Protein AF-A0A946TU80-F1 (afdb_monomer_lite)

pLDDT: mean 87.72, std 15.56, range [49.41, 98.5]

Radius of gyration: 17.97 Å; chains: 1; bounding box: 32×48×38 Å

Secondary structure (DSSP, 8-state):
--SPPEEEEEEEE-SS-SSTT--SSEEEEEEEEETTEEEEE---GGGTPPPHHHHHHHHHHT---HHHHHHHHHHHHHHHHHHHT--TTTT----S-----S---STT--GGGGGT-

Foldseek 3Di:
DPWDKDKAKDKDAAPAQPDPQDPHRIWIWIWIATLNFIFIQTDDVSVPDDHRVVQVVCVVVVNHDPSVVVRVVRNVVRNVCVVVVHDPCPPPDDDLDPPPPPDDPPPPDDPVVVVSD

Sequence (117 aa):
MKDKVQIHKYTTHFESPPNALSSSGTIEGALINHAGGYGCLQPWPSLGDDDLKYHLQSIVKNDLTEQAMACLKCCEIDSMARAKGIDLFNNLIIPRSHLLIPSVPVQGISENLKKDL

Structure (mmCIF, N/CA/C/O backbone):
data_AF-A0A946TU80-F1
#
_entry.id   AF-A0A946TU80-F1
#
loop_
_atom_site.group_PDB
_atom_site.id
_atom_site.type_symbol
_atom_site.label_atom_id
_atom_site.label_alt_id
_atom_site.label_comp_id
_atom_site.label_asym_id
_atom_site.label_entity_id
_atom_site.label_seq_id
_atom_site.pdbx_PDB_ins_code
_atom_site.Cartn_x
_atom_site.Cartn_y
_atom_site.Cartn_z
_atom_site.occupancy
_atom_site.B_iso_or_equiv
_atom_site.auth_seq_id
_atom_site.auth_comp_id
_atom_site.auth_asym_id
_atom_site.auth_atom_id
_atom_site.pdbx_PDB_model_num
ATOM 1 N N . MET A 1 1 ? -7.991 15.123 6.750 1.00 59.72 1 MET A N 1
ATOM 2 C CA . MET A 1 1 ? -8.039 13.940 7.642 1.00 59.72 1 MET A CA 1
ATOM 3 C C . MET A 1 1 ? -7.961 14.420 9.089 1.00 59.72 1 MET A C 1
ATOM 5 O O . MET A 1 1 ? -7.081 15.223 9.371 1.00 59.72 1 MET A O 1
ATOM 9 N N . LYS A 1 2 ? -8.909 14.047 9.966 1.00 60.12 2 LYS A N 1
ATOM 10 C CA . LYS A 1 2 ? -8.866 14.431 11.397 1.00 60.12 2 LYS A CA 1
ATOM 11 C C . LYS A 1 2 ? -7.959 13.506 12.216 1.00 60.12 2 LYS A C 1
ATOM 13 O O . LYS A 1 2 ? -7.373 13.958 13.194 1.00 60.12 2 LYS A O 1
ATOM 18 N N . ASP A 1 3 ? -7.808 12.259 11.777 1.00 77.44 3 ASP A N 1
ATOM 19 C CA . ASP A 1 3 ? -6.999 11.248 12.451 1.00 77.44 3 ASP A CA 1
ATOM 20 C C . ASP A 1 3 ? -5.561 11.221 11.922 1.00 77.44 3 ASP A C 1
ATOM 22 O O . ASP A 1 3 ? -5.286 11.508 10.753 1.00 77.44 3 ASP A O 1
ATOM 26 N N . LYS A 1 4 ? -4.620 10.887 12.807 1.00 88.38 4 LYS A N 1
ATOM 27 C CA . LYS A 1 4 ? -3.193 10.815 12.483 1.00 88.38 4 LYS A CA 1
ATOM 28 C C . LYS A 1 4 ? -2.915 9.587 11.613 1.00 88.38 4 LYS A C 1
ATOM 30 O O . LYS A 1 4 ? -3.194 8.467 12.028 1.00 88.38 4 LYS A O 1
ATOM 35 N N . VAL A 1 5 ? -2.289 9.799 10.458 1.00 93.94 5 VAL A N 1
ATOM 36 C CA . VAL A 1 5 ? -1.726 8.720 9.636 1.00 93.94 5 VAL A CA 1
ATOM 37 C C . VAL A 1 5 ? -0.319 8.395 10.137 1.00 93.94 5 VAL A C 1
ATOM 39 O O . VAL A 1 5 ? 0.508 9.294 10.310 1.00 93.94 5 VAL A O 1
ATOM 42 N N . GLN A 1 6 ? -0.040 7.116 10.374 1.00 96.62 6 GLN A N 1
ATOM 43 C CA . GLN A 1 6 ? 1.302 6.620 10.680 1.00 96.62 6 GLN A CA 1
ATOM 44 C C . GLN A 1 6 ? 1.847 5.849 9.477 1.00 96.62 6 GLN A C 1
ATOM 46 O O . GLN A 1 6 ? 1.116 5.102 8.831 1.00 96.62 6 GLN A O 1
ATOM 51 N N . ILE A 1 7 ? 3.134 6.038 9.184 1.00 97.12 7 ILE A N 1
ATOM 52 C CA . ILE A 1 7 ? 3.802 5.468 8.012 1.00 97.12 7 ILE A CA 1
ATOM 53 C C . ILE A 1 7 ? 5.018 4.685 8.498 1.00 97.12 7 ILE A C 1
ATOM 55 O O . ILE A 1 7 ? 5.892 5.251 9.155 1.00 97.12 7 ILE A O 1
ATOM 59 N N . HIS A 1 8 ? 5.095 3.409 8.136 1.00 97.94 8 HIS A N 1
ATOM 60 C CA . HIS A 1 8 ? 6.263 2.564 8.357 1.00 97.94 8 HIS A CA 1
ATOM 61 C C . HIS A 1 8 ? 6.792 2.067 7.010 1.00 97.94 8 HIS A C 1
ATOM 63 O O . HIS A 1 8 ? 6.186 1.200 6.385 1.00 97.94 8 HIS A O 1
ATOM 69 N N . LYS A 1 9 ? 7.899 2.647 6.538 1.00 98.12 9 LYS A N 1
ATOM 70 C CA . LYS A 1 9 ? 8.527 2.255 5.268 1.00 98.12 9 LYS A CA 1
ATOM 71 C C . LYS A 1 9 ? 9.284 0.941 5.418 1.00 98.12 9 LYS A C 1
ATOM 73 O O . LYS A 1 9 ? 9.900 0.710 6.455 1.00 98.12 9 LYS A O 1
ATOM 78 N N . TYR A 1 10 ? 9.286 0.139 4.365 1.00 97.94 10 TYR A N 1
ATOM 79 C CA . TYR A 1 10 ? 10.038 -1.104 4.287 1.00 97.94 10 TYR A CA 1
ATOM 80 C C . TYR A 1 10 ? 10.609 -1.314 2.881 1.00 97.94 10 TYR A C 1
ATOM 82 O O . TYR A 1 10 ? 10.177 -0.693 1.907 1.00 97.94 10 TYR A O 1
ATOM 90 N N . THR A 1 11 ? 11.554 -2.247 2.790 1.00 97.44 11 THR A N 1
ATOM 91 C CA . THR A 1 11 ? 12.063 -2.780 1.527 1.00 97.44 11 THR A CA 1
ATOM 92 C C . THR A 1 11 ? 11.892 -4.291 1.542 1.00 97.44 11 THR A C 1
ATOM 94 O O . THR A 1 11 ? 12.372 -4.967 2.452 1.00 97.44 11 THR A O 1
ATOM 97 N N . THR A 1 12 ? 11.201 -4.821 0.540 1.00 95.44 12 THR A N 1
ATOM 98 C CA . THR A 1 12 ? 11.076 -6.262 0.319 1.00 95.44 12 THR A CA 1
ATOM 99 C C . THR A 1 12 ? 12.238 -6.723 -0.547 1.00 95.44 12 THR A C 1
ATOM 101 O O . THR A 1 12 ? 12.495 -6.129 -1.594 1.00 95.44 12 THR A O 1
ATOM 104 N N . HIS A 1 13 ? 12.921 -7.784 -0.117 1.00 95.88 13 HIS A N 1
ATOM 105 C CA . HIS A 1 13 ? 14.011 -8.422 -0.850 1.00 95.88 13 HIS A CA 1
ATOM 106 C C . HIS A 1 13 ? 13.551 -9.790 -1.361 1.00 95.88 13 HIS A C 1
ATOM 108 O O . HIS A 1 13 ? 13.213 -10.671 -0.574 1.00 95.88 13 HIS A O 1
ATOM 114 N N . PHE A 1 14 ? 13.538 -9.951 -2.677 1.00 92.94 14 PHE A N 1
ATOM 115 C CA . PHE A 1 14 ? 13.233 -11.182 -3.388 1.00 92.94 14 PHE A CA 1
ATOM 116 C C . PHE A 1 14 ? 14.531 -11.887 -3.795 1.00 92.94 14 PHE A C 1
ATOM 118 O O . PHE A 1 14 ? 15.525 -11.237 -4.122 1.00 92.94 14 PHE A O 1
ATOM 125 N N . GLU A 1 15 ? 14.508 -13.221 -3.821 1.00 92.88 15 GLU A N 1
ATOM 126 C CA . GLU A 1 15 ? 15.646 -14.042 -4.269 1.00 92.88 15 GLU A CA 1
ATOM 127 C C . GLU A 1 15 ? 15.974 -13.826 -5.757 1.00 92.88 15 GLU A C 1
ATOM 129 O O . GLU A 1 15 ? 17.126 -13.939 -6.174 1.00 92.88 15 GLU A O 1
ATOM 134 N N . SER A 1 16 ? 14.963 -13.470 -6.553 1.00 91.06 16 SER A N 1
ATOM 135 C CA . SER A 1 16 ? 15.068 -13.113 -7.967 1.00 91.06 16 SER A CA 1
ATOM 136 C C . SER A 1 16 ? 14.150 -11.931 -8.288 1.00 91.06 16 SER A C 1
ATOM 138 O O . SER A 1 16 ? 13.202 -11.692 -7.535 1.00 91.06 16 SER A O 1
ATOM 140 N N . PRO A 1 17 ? 14.364 -11.209 -9.404 1.00 91.75 17 PRO A N 1
ATOM 141 C CA . PRO A 1 17 ? 13.477 -10.121 -9.793 1.00 91.75 17 PRO A CA 1
ATOM 142 C C . PRO A 1 17 ? 12.004 -10.574 -9.837 1.00 91.75 17 PRO A C 1
ATOM 144 O O . PRO A 1 17 ? 11.696 -11.587 -10.471 1.00 91.75 17 PRO A O 1
ATOM 147 N N . PRO A 1 18 ? 11.093 -9.875 -9.136 1.00 89.06 18 PRO A N 1
ATOM 148 C CA . PRO A 1 18 ? 9.731 -10.355 -8.891 1.00 89.06 18 PRO A CA 1
ATOM 149 C C . PRO A 1 18 ? 8.792 -10.256 -10.101 1.00 89.06 18 PRO A C 1
ATOM 151 O O . PRO A 1 18 ? 7.676 -10.768 -10.055 1.00 89.06 18 PRO A O 1
ATOM 154 N N . ASN A 1 19 ? 9.209 -9.596 -11.184 1.00 88.69 19 ASN A N 1
ATOM 155 C CA . ASN A 1 19 ? 8.486 -9.582 -12.453 1.00 88.69 19 ASN A CA 1
ATOM 156 C C . ASN A 1 19 ? 9.442 -9.466 -13.657 1.00 88.69 19 ASN A C 1
ATOM 158 O O . ASN A 1 19 ? 10.605 -9.089 -13.515 1.00 88.69 19 ASN A O 1
ATOM 162 N N . ALA A 1 20 ? 8.933 -9.746 -14.861 1.00 90.31 20 ALA A N 1
ATOM 163 C CA . ALA A 1 20 ? 9.723 -9.765 -16.097 1.00 90.31 20 ALA A CA 1
ATOM 164 C C . ALA A 1 20 ? 10.317 -8.401 -16.511 1.00 90.31 20 ALA A C 1
ATOM 166 O O . ALA A 1 20 ? 11.234 -8.361 -17.326 1.00 90.31 20 ALA A O 1
ATOM 167 N N . LEU A 1 21 ? 9.796 -7.295 -15.970 1.00 90.44 21 LEU A N 1
ATOM 168 C CA . LEU A 1 21 ? 10.247 -5.925 -16.237 1.00 90.44 21 LEU A CA 1
ATOM 169 C C . LEU A 1 21 ? 11.131 -5.363 -15.112 1.00 90.44 21 LEU A C 1
ATOM 171 O O . LEU A 1 21 ? 11.615 -4.236 -15.203 1.00 90.44 21 LEU A O 1
ATOM 175 N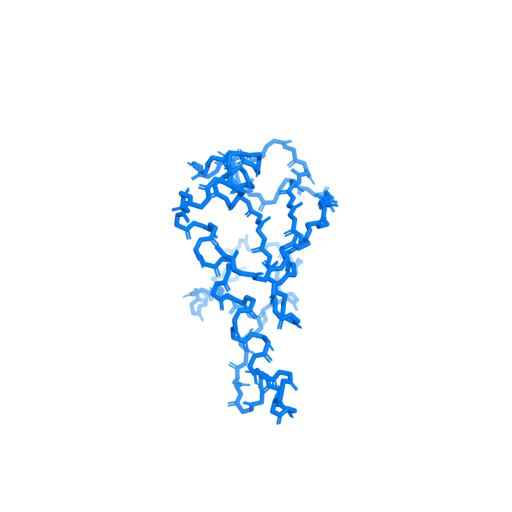 N . SER A 1 22 ? 11.360 -6.135 -14.050 1.00 88.19 22 SER A N 1
ATOM 176 C CA . SER A 1 22 ? 12.245 -5.761 -12.951 1.00 88.19 22 SER A CA 1
ATOM 177 C C . SER A 1 22 ? 13.646 -6.326 -13.172 1.00 88.19 22 SER A C 1
ATOM 179 O O . SER A 1 22 ? 13.816 -7.502 -13.481 1.00 88.19 22 SER A O 1
ATOM 181 N N . SER A 1 23 ? 14.663 -5.483 -13.000 1.00 84.31 23 SER A N 1
ATOM 182 C CA . SER A 1 23 ? 16.074 -5.894 -12.968 1.00 84.31 23 SER A CA 1
ATOM 183 C C . SER A 1 23 ? 16.613 -6.040 -11.541 1.00 84.31 23 SER A C 1
ATOM 185 O O . SER A 1 23 ? 17.644 -6.675 -11.335 1.00 84.31 23 SER A O 1
ATOM 187 N N . SER A 1 24 ? 15.912 -5.466 -10.557 1.00 84.56 24 SER A N 1
ATOM 188 C CA . SER A 1 24 ? 16.233 -5.567 -9.134 1.00 84.56 24 SER A CA 1
ATOM 189 C C . SER A 1 24 ? 15.378 -6.630 -8.449 1.00 84.56 24 SER A C 1
ATOM 191 O O . SER A 1 24 ? 14.200 -6.785 -8.762 1.00 84.56 24 SER A O 1
ATOM 193 N N . GLY A 1 25 ? 15.953 -7.300 -7.451 1.00 89.69 25 GLY A N 1
ATOM 194 C CA . GLY A 1 25 ? 15.219 -8.115 -6.484 1.00 89.69 25 GLY A CA 1
ATOM 195 C C . GLY A 1 25 ? 14.622 -7.301 -5.332 1.00 89.69 25 GLY A C 1
ATOM 196 O O . GLY A 1 25 ? 14.252 -7.886 -4.325 1.00 89.69 25 GLY A O 1
ATOM 197 N N . THR A 1 26 ? 14.564 -5.968 -5.407 1.00 94.12 26 THR A N 1
ATOM 198 C CA . THR A 1 26 ? 14.056 -5.123 -4.312 1.00 94.12 26 THR A CA 1
ATOM 199 C C . THR A 1 26 ? 12.852 -4.292 -4.716 1.00 94.12 26 THR A C 1
ATOM 201 O O . THR A 1 26 ? 12.804 -3.755 -5.822 1.00 94.12 26 THR A O 1
ATOM 204 N N . ILE A 1 27 ? 11.907 -4.137 -3.786 1.00 94.94 27 ILE A N 1
ATOM 205 C CA . ILE A 1 27 ? 10.747 -3.250 -3.932 1.00 94.94 27 ILE A CA 1
ATOM 206 C C . ILE A 1 27 ? 10.550 -2.457 -2.649 1.00 94.94 27 ILE A C 1
ATOM 208 O O . ILE A 1 27 ? 10.602 -3.011 -1.552 1.00 94.94 27 ILE A O 1
ATOM 212 N N . GLU A 1 28 ? 10.314 -1.157 -2.790 1.00 97.12 28 GLU A N 1
ATOM 213 C CA . GLU A 1 28 ? 9.967 -0.290 -1.671 1.00 97.12 28 GLU A CA 1
ATOM 214 C C . GLU A 1 28 ? 8.457 -0.273 -1.438 1.00 97.12 28 GLU A C 1
ATOM 216 O O . GLU A 1 28 ? 7.660 -0.190 -2.373 1.00 97.12 28 GLU A O 1
ATOM 221 N N . GLY A 1 29 ? 8.065 -0.281 -0.170 1.00 98.19 29 GLY A N 1
ATOM 222 C CA . GLY A 1 29 ? 6.680 -0.095 0.226 1.00 98.19 29 GLY A CA 1
ATOM 223 C C . GLY A 1 29 ? 6.560 0.609 1.570 1.00 98.19 29 GLY A C 1
ATOM 224 O O . GLY A 1 29 ? 7.543 0.964 2.228 1.00 98.19 29 GLY A O 1
ATOM 225 N N . ALA A 1 30 ? 5.324 0.836 1.987 1.00 98.44 30 ALA A N 1
ATOM 226 C CA . ALA A 1 30 ? 5.008 1.314 3.317 1.00 98.44 30 ALA A CA 1
ATOM 227 C C . ALA A 1 30 ? 3.766 0.617 3.869 1.00 98.44 30 ALA A C 1
ATOM 229 O O . ALA A 1 30 ? 2.783 0.398 3.159 1.00 98.44 30 ALA A O 1
ATOM 230 N N . LEU A 1 31 ? 3.806 0.303 5.160 1.00 98.38 31 LEU A N 1
ATOM 231 C CA . LEU A 1 31 ? 2.621 -0.014 5.939 1.00 98.38 31 LEU A CA 1
ATOM 232 C C . LEU A 1 31 ? 2.042 1.297 6.473 1.00 98.38 31 LEU A C 1
ATOM 234 O O . LEU A 1 31 ? 2.738 2.084 7.123 1.00 98.38 31 LEU A O 1
ATOM 238 N N . ILE A 1 32 ? 0.771 1.526 6.185 1.00 98.12 32 ILE A N 1
ATOM 239 C CA . ILE A 1 32 ? 0.012 2.691 6.621 1.00 98.12 32 ILE A CA 1
ATOM 240 C C . ILE A 1 32 ? -0.912 2.250 7.747 1.00 98.12 32 ILE A C 1
ATOM 242 O O . ILE A 1 32 ? -1.616 1.253 7.607 1.00 98.12 32 ILE A O 1
ATOM 246 N N . ASN A 1 33 ? -0.912 2.985 8.858 1.00 97.69 33 ASN A N 1
ATOM 247 C CA . ASN A 1 33 ? -1.945 2.870 9.882 1.00 97.69 33 ASN A CA 1
ATOM 248 C C . ASN A 1 33 ? -2.784 4.147 9.899 1.00 97.69 33 ASN A C 1
ATOM 250 O O . ASN A 1 33 ? -2.247 5.257 10.000 1.00 97.69 33 ASN A O 1
ATOM 254 N N . HIS A 1 34 ? -4.098 3.973 9.812 1.00 96.69 34 HIS A N 1
ATOM 255 C CA . HIS A 1 34 ? -5.072 5.049 9.914 1.00 96.69 34 HIS A CA 1
ATOM 256 C C . HIS A 1 34 ? -6.305 4.549 10.670 1.00 96.69 34 HIS A C 1
ATOM 258 O O . HIS A 1 34 ? -6.835 3.482 10.366 1.00 96.69 34 HIS A O 1
ATOM 264 N N . ALA A 1 35 ? -6.741 5.313 11.677 1.00 95.00 35 ALA A N 1
ATOM 265 C CA . ALA A 1 35 ? -7.889 4.988 12.532 1.00 95.00 35 ALA A CA 1
ATOM 266 C C . ALA A 1 35 ? -7.841 3.576 13.168 1.00 95.00 35 ALA A C 1
ATOM 268 O O . ALA A 1 35 ? -8.874 2.963 13.422 1.00 95.00 35 ALA A O 1
ATOM 269 N N . GLY A 1 36 ? -6.639 3.049 13.435 1.00 95.25 36 GLY A N 1
ATOM 270 C CA . GLY A 1 36 ? -6.452 1.728 14.047 1.00 95.25 36 GLY A CA 1
ATOM 271 C C . GLY A 1 36 ? -6.508 0.547 13.074 1.00 95.25 36 GLY A C 1
ATOM 272 O O . GLY A 1 36 ? -6.330 -0.588 13.513 1.00 95.25 36 GLY A O 1
ATOM 273 N N . GLY A 1 37 ? -6.712 0.796 11.779 1.00 97.56 37 GLY A N 1
ATOM 274 C CA . GLY A 1 37 ? -6.575 -0.208 10.728 1.00 97.56 37 GLY A CA 1
ATOM 275 C C . GLY A 1 37 ? -5.302 -0.031 9.912 1.00 97.56 37 GLY A C 1
ATOM 276 O O . GLY A 1 37 ? -4.663 1.025 9.949 1.00 97.56 37 GLY A O 1
ATOM 277 N N . TYR A 1 38 ? -4.944 -1.076 9.174 1.00 98.31 38 TYR A N 1
ATOM 278 C CA . TYR A 1 38 ? -3.708 -1.172 8.411 1.00 98.31 38 TYR A CA 1
ATOM 279 C C . TYR A 1 38 ? -3.960 -1.357 6.913 1.00 98.31 38 TYR A C 1
ATOM 281 O O . TYR A 1 38 ? -4.855 -2.088 6.493 1.00 98.31 38 TYR A O 1
ATOM 289 N N . GLY A 1 39 ? -3.120 -0.721 6.102 1.00 98.06 39 GLY A N 1
ATOM 290 C CA . GLY A 1 39 ? -3.111 -0.838 4.649 1.00 98.06 39 GLY A CA 1
ATOM 291 C C . GLY A 1 39 ? -1.685 -0.883 4.118 1.00 98.06 39 GLY A C 1
ATOM 292 O O . GLY A 1 39 ? -0.776 -0.275 4.680 1.00 98.06 39 GLY A O 1
ATOM 293 N N . CYS A 1 40 ? -1.478 -1.615 3.028 1.00 98.19 40 CYS A N 1
ATOM 294 C CA . CYS A 1 40 ? -0.196 -1.675 2.336 1.00 98.19 40 CYS A CA 1
ATOM 295 C C . CYS A 1 40 ? -0.186 -0.688 1.165 1.00 98.19 40 CYS A C 1
ATOM 297 O O . CYS A 1 40 ? -1.178 -0.573 0.444 1.00 98.19 40 CYS A O 1
ATOM 299 N N . LEU A 1 41 ? 0.929 0.013 0.977 1.00 98.44 41 LEU A N 1
ATOM 300 C CA . LEU A 1 41 ? 1.201 0.841 -0.191 1.00 98.44 41 LEU A CA 1
ATOM 301 C C . LEU A 1 41 ? 2.538 0.399 -0.790 1.00 98.44 41 LEU A C 1
ATOM 303 O O . LEU A 1 41 ? 3.592 0.703 -0.236 1.00 98.44 41 LEU A O 1
ATOM 307 N N . GLN A 1 42 ? 2.488 -0.338 -1.896 1.00 97.69 42 GLN A N 1
ATOM 308 C CA . GLN A 1 42 ? 3.669 -0.852 -2.588 1.00 97.69 42 GLN A CA 1
ATOM 309 C C . GLN A 1 42 ? 3.495 -0.646 -4.098 1.00 97.69 42 GLN A C 1
ATOM 311 O O . GLN A 1 42 ? 2.885 -1.494 -4.755 1.00 97.69 42 GLN A O 1
ATOM 316 N N . PRO A 1 43 ? 3.947 0.491 -4.645 1.00 97.31 43 PRO A N 1
ATOM 317 C CA . PRO A 1 43 ? 3.933 0.708 -6.083 1.00 97.31 43 PRO A CA 1
ATOM 318 C C . PRO A 1 43 ? 4.983 -0.146 -6.787 1.00 97.31 43 PRO A C 1
ATOM 320 O O . PRO A 1 43 ? 5.997 -0.544 -6.206 1.00 97.31 43 PRO A O 1
ATOM 323 N N . TRP A 1 44 ? 4.744 -0.379 -8.068 1.00 96.00 44 TRP A N 1
ATOM 324 C CA . TRP A 1 44 ? 5.620 -1.096 -8.976 1.00 96.00 44 TRP A CA 1
ATOM 325 C C . TRP A 1 44 ? 5.998 -0.190 -10.150 1.00 96.00 44 TRP A C 1
ATOM 327 O O . TRP A 1 44 ? 5.421 -0.319 -11.230 1.00 96.00 44 TRP A O 1
ATOM 337 N N . PRO A 1 45 ? 7.020 0.677 -10.006 1.00 94.69 45 PRO A N 1
ATOM 338 C CA . PRO A 1 45 ? 7.474 1.519 -11.113 1.00 94.69 45 PRO A CA 1
ATOM 339 C C . PRO A 1 45 ? 7.872 0.729 -12.364 1.00 94.69 45 PRO A C 1
ATOM 341 O O . PRO A 1 45 ? 7.678 1.188 -13.485 1.00 94.69 45 PRO A O 1
ATOM 344 N N . SER A 1 46 ? 8.347 -0.512 -12.194 1.00 93.81 46 SER A N 1
ATOM 345 C CA . SER A 1 46 ? 8.606 -1.434 -13.312 1.00 93.81 46 SER A CA 1
ATOM 346 C C . SER A 1 46 ? 7.365 -1.754 -14.159 1.00 93.81 46 SER A C 1
ATOM 348 O O . SER A 1 46 ? 7.509 -2.190 -15.296 1.00 93.81 46 SER A O 1
ATOM 350 N N . LEU A 1 47 ? 6.162 -1.594 -13.601 1.00 94.50 47 LEU A N 1
ATOM 351 C CA . LEU A 1 47 ? 4.872 -1.857 -14.244 1.00 94.50 47 LEU A CA 1
ATOM 352 C C . LEU A 1 47 ? 4.108 -0.567 -14.597 1.00 94.50 47 LEU A C 1
ATOM 354 O O . LEU A 1 47 ? 2.988 -0.656 -15.092 1.00 94.50 47 LEU A O 1
ATOM 358 N N . GLY A 1 48 ? 4.717 0.608 -14.397 1.00 94.81 48 GLY A N 1
ATOM 359 C CA . GLY A 1 48 ? 4.146 1.904 -14.772 1.00 94.81 48 GLY A CA 1
ATOM 360 C C . GLY A 1 48 ? 3.572 2.734 -13.624 1.00 94.81 48 GLY A C 1
ATOM 361 O O . GLY A 1 48 ? 3.088 3.831 -13.892 1.00 94.81 48 GLY A O 1
ATOM 362 N N . ASP A 1 49 ? 3.641 2.258 -12.378 1.00 96.88 49 ASP A N 1
ATOM 363 C CA . ASP A 1 49 ? 3.245 3.065 -11.218 1.00 96.88 49 ASP A CA 1
ATOM 364 C C . ASP A 1 49 ? 4.240 4.216 -10.974 1.00 96.88 49 ASP A C 1
ATOM 366 O O . ASP A 1 49 ? 5.426 4.131 -11.308 1.00 96.88 49 ASP A O 1
ATOM 370 N N . ASP A 1 50 ? 3.781 5.279 -10.317 1.00 98.06 50 ASP A N 1
ATOM 371 C CA . ASP A 1 50 ? 4.679 6.281 -9.746 1.00 98.06 50 ASP A CA 1
ATOM 372 C C . ASP A 1 50 ? 5.446 5.714 -8.535 1.00 98.06 50 ASP A C 1
ATOM 374 O O . ASP A 1 50 ? 5.128 4.663 -7.976 1.00 98.06 50 ASP A O 1
ATOM 378 N N . ASP A 1 51 ? 6.498 6.405 -8.095 1.00 97.44 51 ASP A N 1
ATOM 379 C CA . ASP A 1 51 ? 7.297 5.930 -6.965 1.00 97.44 51 ASP A CA 1
ATOM 380 C C . ASP A 1 51 ? 6.561 6.020 -5.606 1.00 97.44 51 ASP A C 1
ATOM 382 O O . ASP A 1 51 ? 5.576 6.741 -5.409 1.00 97.44 51 ASP A O 1
ATOM 386 N N . LEU A 1 52 ? 7.073 5.302 -4.599 1.00 98.25 52 LEU A N 1
ATOM 387 C CA . LEU A 1 52 ? 6.495 5.304 -3.248 1.00 98.25 52 LEU A CA 1
ATOM 388 C C . LEU A 1 52 ? 6.409 6.715 -2.649 1.00 98.25 52 LEU A C 1
ATOM 390 O O . LEU A 1 52 ? 5.474 7.030 -1.907 1.00 98.25 52 LEU A O 1
ATOM 394 N N . LYS A 1 53 ? 7.382 7.582 -2.943 1.00 98.19 53 LYS A N 1
ATOM 395 C CA . LYS A 1 53 ? 7.427 8.941 -2.400 1.00 98.19 53 LYS A CA 1
ATOM 396 C C . LYS A 1 53 ? 6.270 9.777 -2.942 1.00 98.19 53 LYS A C 1
ATOM 398 O O . LYS A 1 53 ? 5.661 10.498 -2.150 1.00 98.19 53 LYS A O 1
ATOM 403 N N . TYR A 1 54 ? 5.951 9.666 -4.226 1.00 98.38 54 TYR A N 1
ATOM 404 C CA . TYR A 1 54 ? 4.823 10.331 -4.866 1.00 98.38 54 TYR A CA 1
ATOM 405 C C . TYR A 1 54 ? 3.504 9.960 -4.178 1.00 98.38 54 TYR A C 1
ATOM 407 O O . TYR A 1 54 ? 2.789 10.839 -3.684 1.00 98.38 54 TYR A O 1
ATOM 415 N N . HIS A 1 55 ? 3.239 8.664 -4.003 1.00 98.38 55 HIS A N 1
ATOM 416 C CA . HIS A 1 55 ? 2.013 8.206 -3.347 1.00 98.38 55 HIS A CA 1
ATOM 417 C C . HIS A 1 55 ? 1.940 8.618 -1.866 1.00 98.38 55 HIS A C 1
ATOM 419 O O . HIS A 1 55 ? 0.889 9.068 -1.402 1.00 98.38 55 HIS A O 1
ATOM 425 N N . LEU A 1 56 ? 3.044 8.556 -1.114 1.00 97.94 56 LEU A N 1
ATOM 426 C CA . LEU A 1 56 ? 3.069 9.022 0.281 1.00 97.94 56 LEU A CA 1
ATOM 427 C C . LEU A 1 56 ? 2.840 10.535 0.397 1.00 97.94 56 LEU A C 1
ATOM 429 O O . LEU A 1 56 ? 2.146 10.990 1.308 1.00 97.94 56 LEU A O 1
ATOM 433 N N . GLN A 1 57 ? 3.390 11.329 -0.524 1.00 97.31 57 GLN A N 1
ATOM 434 C CA . GLN A 1 57 ? 3.133 12.769 -0.573 1.00 97.31 57 GLN A CA 1
ATOM 435 C C . GLN A 1 57 ? 1.663 13.075 -0.868 1.00 97.31 57 GLN A C 1
ATOM 437 O O . GLN A 1 57 ? 1.129 14.021 -0.290 1.00 97.31 57 GLN A O 1
ATOM 442 N N . SER A 1 58 ? 1.015 12.267 -1.711 1.00 97.69 58 SER A N 1
ATOM 443 C CA . SER A 1 58 ? -0.416 12.373 -2.025 1.00 97.69 58 SER A CA 1
ATOM 444 C C . SER A 1 58 ? -1.283 12.261 -0.757 1.00 97.69 58 SER A C 1
ATOM 446 O O . SER A 1 58 ? -2.179 13.077 -0.530 1.00 97.69 58 SER A O 1
ATOM 448 N N . ILE A 1 59 ? -0.918 11.351 0.161 1.00 95.62 59 ILE A N 1
ATOM 449 C CA . ILE A 1 59 ? -1.566 11.201 1.474 1.00 95.62 59 ILE A CA 1
ATOM 450 C C . ILE A 1 59 ? -1.355 12.455 2.326 1.00 95.62 59 ILE A C 1
ATOM 452 O O . ILE A 1 59 ? -2.317 13.024 2.832 1.00 95.62 59 ILE A O 1
ATOM 456 N N . VAL A 1 60 ? -0.111 12.927 2.459 1.00 91.88 60 VAL A N 1
ATOM 457 C CA . VAL A 1 60 ? 0.212 14.108 3.285 1.00 91.88 60 VAL A CA 1
ATOM 458 C C . VAL A 1 60 ? -0.511 15.366 2.794 1.00 91.88 60 VAL A C 1
ATOM 460 O O . VAL A 1 60 ? -0.981 16.160 3.607 1.00 91.88 60 VAL A O 1
ATOM 463 N N . LYS A 1 61 ? -0.614 15.545 1.474 1.00 94.50 61 LYS A N 1
ATOM 464 C CA . LYS A 1 61 ? -1.269 16.699 0.841 1.00 94.50 61 LYS A CA 1
ATOM 465 C C . LYS A 1 61 ? -2.793 16.589 0.800 1.00 94.50 61 LYS A C 1
ATOM 467 O O . LYS A 1 61 ? -3.444 17.581 0.490 1.00 94.50 61 LYS A O 1
ATOM 472 N N . ASN A 1 62 ? -3.353 15.421 1.127 1.00 93.38 62 ASN A N 1
ATOM 473 C CA . ASN A 1 62 ? -4.773 15.116 0.949 1.00 93.38 62 ASN A CA 1
ATOM 474 C C . ASN A 1 62 ? -5.231 15.323 -0.513 1.00 93.38 62 ASN A C 1
ATOM 476 O O . ASN A 1 62 ? -6.332 15.804 -0.768 1.00 93.38 62 ASN A O 1
ATOM 480 N N . ASP A 1 63 ? -4.363 14.953 -1.451 1.00 96.69 63 ASP A N 1
ATOM 481 C CA . ASP A 1 63 ? -4.594 14.947 -2.896 1.00 96.69 63 ASP A CA 1
ATOM 482 C C . ASP A 1 63 ? -4.264 13.537 -3.379 1.00 96.69 63 ASP A C 1
ATOM 484 O O . ASP A 1 63 ? -3.134 13.247 -3.758 1.00 96.69 63 ASP A O 1
ATOM 488 N N . LEU A 1 64 ? -5.193 12.611 -3.134 1.00 97.56 64 LEU A N 1
ATOM 489 C CA . LEU A 1 64 ? -4.905 11.182 -3.122 1.00 97.56 64 LEU A CA 1
ATOM 490 C C . LEU A 1 64 ? -4.795 10.620 -4.539 1.00 97.56 64 LEU A C 1
ATOM 492 O O . LEU A 1 64 ? -5.719 10.717 -5.340 1.00 97.56 64 LEU A O 1
ATOM 496 N N . THR A 1 65 ? -3.696 9.917 -4.788 1.00 98.50 65 THR A N 1
ATOM 497 C CA . THR A 1 65 ? -3.580 9.001 -5.933 1.00 98.50 65 THR A CA 1
ATOM 498 C C . THR A 1 65 ? -4.537 7.818 -5.784 1.00 98.50 65 THR A C 1
ATOM 500 O O . THR A 1 65 ? -4.923 7.469 -4.666 1.00 98.50 65 THR A O 1
ATOM 503 N N . GLU A 1 66 ? -4.868 7.133 -6.881 1.00 98.12 66 GLU A N 1
ATOM 504 C CA . GLU A 1 66 ? -5.717 5.931 -6.838 1.00 98.12 66 GLU A CA 1
ATOM 505 C C . GLU A 1 66 ? -5.168 4.860 -5.890 1.00 98.12 66 GLU A C 1
ATOM 507 O O . GLU A 1 66 ? -5.898 4.314 -5.060 1.00 98.12 66 GLU A O 1
ATOM 512 N N . GLN A 1 67 ? -3.856 4.632 -5.925 1.00 98.25 67 GLN A N 1
ATOM 513 C CA . GLN A 1 67 ? -3.213 3.657 -5.052 1.00 98.25 67 GLN A CA 1
ATOM 514 C C . GLN A 1 67 ? -3.232 4.080 -3.573 1.00 98.25 67 GLN A C 1
ATOM 516 O O . GLN A 1 67 ? -3.435 3.245 -2.688 1.00 98.25 67 GLN A O 1
ATOM 521 N N . ALA A 1 68 ? -3.089 5.378 -3.281 1.00 98.12 68 ALA A N 1
ATOM 522 C CA . ALA A 1 68 ? -3.246 5.896 -1.923 1.00 98.12 68 ALA A CA 1
ATOM 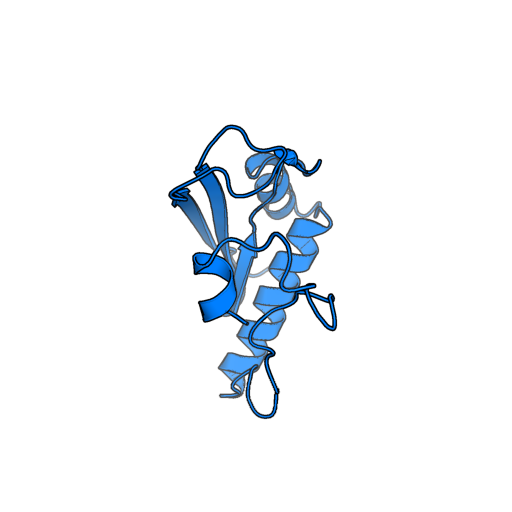523 C C . ALA A 1 68 ? -4.698 5.788 -1.428 1.00 98.12 68 ALA A C 1
ATOM 525 O O . ALA A 1 68 ? -4.917 5.417 -0.273 1.00 98.12 68 ALA A O 1
ATOM 526 N N . MET A 1 69 ? -5.687 6.052 -2.292 1.00 98.31 69 MET A N 1
ATOM 527 C CA . MET A 1 69 ? -7.105 5.847 -1.976 1.00 98.31 69 MET A CA 1
ATOM 528 C C . MET A 1 69 ? -7.387 4.382 -1.634 1.00 98.31 69 MET A C 1
ATOM 530 O O . MET A 1 69 ? -8.011 4.107 -0.608 1.00 98.31 69 MET A O 1
ATOM 534 N N . ALA A 1 70 ? -6.878 3.440 -2.433 1.00 98.44 70 ALA A N 1
ATOM 535 C CA . ALA A 1 70 ? -7.018 2.010 -2.171 1.00 98.44 70 ALA A CA 1
ATOM 536 C C . ALA A 1 70 ? -6.364 1.601 -0.840 1.00 98.44 70 ALA A C 1
ATOM 538 O O . ALA A 1 70 ? -6.978 0.903 -0.033 1.00 98.44 70 ALA A O 1
ATOM 539 N N . CYS A 1 71 ? -5.155 2.096 -0.558 1.00 98.38 71 CYS A N 1
ATOM 540 C CA . CYS A 1 71 ? -4.461 1.837 0.703 1.00 98.38 71 CYS A CA 1
ATOM 541 C C . CYS A 1 71 ? -5.266 2.320 1.924 1.00 98.38 71 CYS A C 1
ATOM 543 O O . CYS A 1 71 ? -5.448 1.578 2.895 1.00 98.38 71 CYS A O 1
ATOM 545 N N . LEU A 1 72 ? -5.798 3.545 1.870 1.00 97.88 72 LEU A N 1
ATOM 546 C CA . LEU A 1 72 ? -6.633 4.096 2.940 1.00 97.88 72 LEU A CA 1
ATOM 547 C C . LEU A 1 72 ? -7.967 3.355 3.062 1.00 97.88 72 LEU A C 1
ATOM 549 O O . LEU A 1 72 ? -8.455 3.174 4.179 1.00 97.88 72 LEU A O 1
ATOM 553 N N . LYS A 1 73 ? -8.525 2.862 1.950 1.00 98.31 73 LYS A N 1
ATOM 554 C CA . LYS A 1 73 ? -9.721 2.016 1.981 1.00 98.31 73 LYS A CA 1
ATOM 555 C C . LYS A 1 73 ? -9.458 0.687 2.689 1.00 98.31 73 LYS A C 1
ATOM 557 O O . LYS A 1 73 ? -10.292 0.252 3.479 1.00 98.31 73 LYS A O 1
ATOM 562 N N . CYS A 1 74 ? -8.293 0.075 2.478 1.00 98.38 74 CYS A N 1
ATOM 563 C CA . CYS A 1 74 ? -7.873 -1.101 3.242 1.00 98.38 74 CYS A CA 1
ATOM 564 C C . CYS A 1 74 ? -7.744 -0.792 4.740 1.00 98.38 74 CYS A C 1
ATOM 566 O O . CYS A 1 74 ? -8.250 -1.564 5.551 1.00 98.38 74 CYS 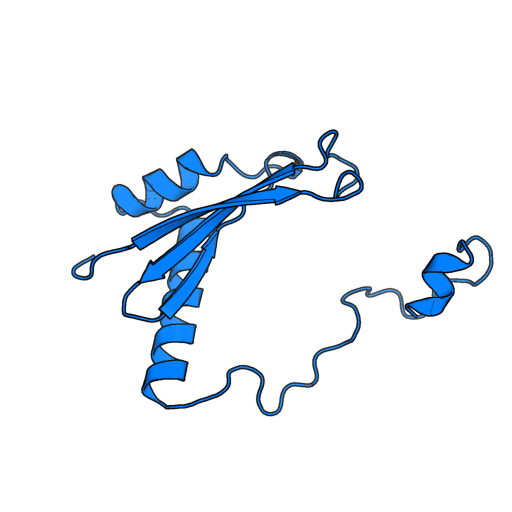A O 1
ATOM 568 N N . CYS A 1 75 ? -7.162 0.360 5.109 1.00 98.25 75 CYS A N 1
ATOM 569 C CA . CYS A 1 75 ? -7.109 0.790 6.511 1.00 98.25 75 CYS A CA 1
ATOM 570 C C . CYS A 1 75 ? -8.519 0.906 7.114 1.00 98.25 75 CYS A C 1
ATOM 572 O O . CYS A 1 75 ? -8.758 0.439 8.222 1.00 98.25 75 CYS A O 1
ATOM 574 N N . GLU A 1 76 ? -9.468 1.500 6.386 1.00 97.94 76 GLU A N 1
ATOM 575 C CA . GLU A 1 76 ? -10.862 1.626 6.829 1.00 97.94 76 GLU A CA 1
ATOM 576 C C . GLU A 1 76 ? -11.495 0.246 7.063 1.00 97.94 76 GLU A C 1
ATOM 578 O O . GLU A 1 76 ? -12.012 -0.014 8.149 1.00 97.94 76 GLU A O 1
ATOM 583 N N . ILE A 1 77 ? -11.395 -0.659 6.087 1.00 98.06 77 ILE A N 1
ATOM 584 C CA . ILE A 1 77 ? -11.953 -2.016 6.175 1.00 98.06 77 ILE A CA 1
ATOM 585 C C . ILE A 1 77 ? -11.351 -2.788 7.358 1.00 98.06 77 ILE A C 1
ATOM 587 O O . ILE A 1 77 ? -12.098 -3.352 8.161 1.00 98.06 77 ILE A O 1
ATOM 591 N N . ASP A 1 78 ? -10.024 -2.777 7.507 1.00 98.25 78 ASP A N 1
ATOM 592 C CA . ASP A 1 78 ? -9.331 -3.449 8.613 1.00 98.25 78 ASP A CA 1
ATOM 593 C C . ASP A 1 78 ? -9.712 -2.838 9.971 1.00 98.25 78 ASP A C 1
ATOM 595 O O . ASP A 1 78 ? -10.012 -3.567 10.918 1.00 98.25 78 ASP A O 1
ATOM 599 N N . SER A 1 79 ? -9.808 -1.506 10.063 1.00 97.75 79 SER A N 1
ATOM 600 C CA . SER A 1 79 ? -10.218 -0.825 11.300 1.00 97.75 79 SER A CA 1
ATOM 601 C C . SER A 1 79 ? -11.629 -1.236 11.735 1.00 97.75 79 SER A C 1
ATOM 603 O O . SER A 1 79 ? -11.866 -1.541 12.907 1.00 97.75 79 SER A O 1
ATOM 605 N N . MET A 1 80 ? -12.559 -1.325 10.779 1.00 97.69 80 MET A N 1
ATOM 606 C CA . MET A 1 80 ? -13.944 -1.719 11.023 1.00 97.69 80 MET A CA 1
ATOM 607 C C . MET A 1 80 ? -14.051 -3.183 11.448 1.00 97.69 80 MET A C 1
ATOM 609 O O . MET A 1 80 ? -14.856 -3.505 12.324 1.00 97.69 80 MET A O 1
ATOM 613 N N . ALA A 1 81 ? -13.259 -4.066 10.836 1.00 97.75 81 ALA A N 1
ATOM 614 C CA . ALA A 1 81 ? -13.223 -5.479 11.189 1.00 97.75 81 ALA A CA 1
ATOM 615 C C . ALA A 1 81 ? -12.692 -5.675 12.614 1.00 97.75 81 ALA A C 1
ATOM 617 O O . ALA A 1 81 ? -13.352 -6.318 13.433 1.00 97.75 81 ALA A O 1
ATOM 618 N N . ARG A 1 82 ? -11.576 -5.018 12.957 1.00 97.00 82 ARG A N 1
ATOM 619 C CA . ARG A 1 82 ? -10.992 -5.039 14.308 1.00 97.00 82 ARG A CA 1
ATOM 620 C C . ARG A 1 82 ? -11.954 -4.518 15.366 1.00 97.00 82 ARG A C 1
ATOM 622 O O . ARG A 1 82 ? -12.136 -5.175 16.387 1.00 97.00 82 ARG A O 1
ATOM 629 N N . ALA A 1 83 ? -12.616 -3.389 15.107 1.00 97.38 83 ALA A N 1
ATOM 630 C CA . ALA A 1 83 ? -13.588 -2.804 16.032 1.00 97.38 83 ALA A CA 1
ATOM 631 C C . ALA A 1 83 ? -14.770 -3.743 16.338 1.00 97.38 83 ALA A C 1
ATOM 633 O O . ALA A 1 83 ? -15.385 -3.637 17.396 1.00 97.38 83 ALA A O 1
ATOM 634 N N . LYS A 1 84 ? -15.082 -4.666 15.422 1.00 97.12 84 LYS A N 1
ATOM 635 C CA . LYS A 1 84 ? -16.163 -5.651 15.559 1.00 97.12 84 LYS A CA 1
ATOM 636 C C . LYS A 1 84 ? -15.678 -7.048 15.962 1.00 97.12 84 LYS A C 1
ATOM 638 O O . LYS A 1 84 ? -16.513 -7.934 16.118 1.00 97.12 84 LYS A O 1
ATOM 643 N N . GLY A 1 85 ? -14.368 -7.268 16.100 1.00 96.94 85 GLY A N 1
ATOM 644 C CA . GLY A 1 85 ? -13.799 -8.601 16.326 1.00 96.94 85 GLY A CA 1
ATOM 645 C C . GLY A 1 85 ? -14.053 -9.580 15.171 1.00 96.94 85 GLY A C 1
ATOM 646 O O . GLY A 1 85 ? -14.222 -10.772 15.409 1.00 96.94 85 GLY A O 1
ATOM 647 N N . ILE A 1 86 ? -14.135 -9.080 13.935 1.00 96.56 86 ILE A N 1
ATOM 648 C CA . ILE A 1 86 ? -14.394 -9.879 12.730 1.00 96.56 86 ILE A CA 1
ATOM 649 C C . ILE A 1 86 ? -13.068 -10.233 12.054 1.00 96.56 86 ILE A C 1
ATOM 651 O O . ILE A 1 86 ? -12.244 -9.356 11.803 1.00 96.56 86 ILE A O 1
ATOM 655 N N . ASP A 1 87 ? -12.899 -11.507 11.703 1.00 95.12 87 ASP A N 1
ATOM 656 C CA . ASP A 1 87 ? -11.868 -11.953 10.765 1.00 95.12 87 ASP A CA 1
ATOM 657 C C . ASP A 1 87 ? -12.358 -11.744 9.321 1.00 95.12 87 ASP A C 1
ATOM 659 O O . ASP A 1 87 ? -13.389 -12.291 8.922 1.00 95.12 87 ASP A O 1
ATOM 663 N N . LEU A 1 88 ? -11.619 -10.942 8.547 1.00 94.38 88 LEU A N 1
ATOM 664 C CA . LEU A 1 88 ? -11.927 -10.615 7.150 1.00 94.38 88 LEU A CA 1
ATOM 665 C C . LEU A 1 88 ? -11.916 -11.835 6.221 1.00 94.38 88 LEU A C 1
ATOM 667 O O . LEU A 1 88 ? -12.540 -11.790 5.163 1.00 94.38 88 LEU A O 1
ATOM 671 N N . PHE A 1 89 ? -11.222 -12.908 6.600 1.00 91.38 89 PHE A N 1
ATOM 672 C CA . PHE A 1 89 ? -11.106 -14.122 5.794 1.00 91.38 89 PHE A CA 1
ATOM 673 C C . PHE A 1 89 ? -12.102 -15.208 6.195 1.00 91.38 89 PHE A C 1
ATOM 675 O O . PHE A 1 89 ? -12.194 -16.240 5.527 1.00 91.38 89 PHE A O 1
ATOM 682 N N . ASN A 1 90 ? -12.876 -14.986 7.260 1.00 93.50 90 ASN A N 1
ATOM 683 C CA . ASN A 1 90 ? -13.860 -15.955 7.708 1.00 93.50 90 ASN A CA 1
ATOM 684 C C . ASN A 1 90 ? -14.896 -16.231 6.603 1.00 93.50 90 ASN A C 1
ATOM 686 O O . ASN A 1 90 ? -15.454 -15.307 6.011 1.00 93.50 90 ASN A O 1
ATOM 690 N N . ASN A 1 91 ? -15.183 -17.510 6.354 1.00 91.75 91 ASN A N 1
ATOM 691 C CA . ASN A 1 91 ? -16.068 -17.996 5.284 1.00 91.75 91 ASN A CA 1
ATOM 692 C C . ASN A 1 91 ? -15.625 -17.670 3.841 1.00 91.75 91 ASN A C 1
ATOM 694 O O . ASN A 1 91 ? -16.435 -17.801 2.921 1.00 91.75 91 ASN A O 1
ATOM 698 N N . LEU A 1 92 ? -14.365 -17.285 3.611 1.00 91.75 92 LEU A N 1
ATOM 699 C CA . LEU A 1 92 ? -13.802 -17.182 2.263 1.00 91.75 92 LEU A CA 1
ATOM 700 C C . LEU A 1 92 ? -13.041 -18.459 1.891 1.00 91.75 92 LEU A C 1
ATOM 702 O O . LEU A 1 92 ? -12.271 -18.998 2.683 1.00 91.75 92 LEU A O 1
ATOM 706 N N . ILE A 1 93 ? -13.212 -18.917 0.650 1.00 89.25 93 ILE A N 1
ATOM 707 C CA . ILE A 1 93 ? -12.334 -19.925 0.047 1.00 89.25 93 ILE A CA 1
ATOM 708 C C . ILE A 1 93 ? -11.240 -19.166 -0.700 1.00 89.25 93 ILE A C 1
ATOM 710 O O . ILE A 1 93 ? -11.475 -18.640 -1.787 1.00 89.25 93 ILE A O 1
ATOM 714 N N . ILE A 1 94 ? -10.051 -19.082 -0.102 1.00 85.12 94 ILE A N 1
ATOM 715 C CA . ILE A 1 94 ? -8.887 -18.461 -0.741 1.00 85.12 94 ILE A CA 1
ATOM 716 C C . ILE A 1 94 ? -8.220 -19.519 -1.630 1.00 85.12 94 ILE A C 1
ATOM 718 O O . ILE A 1 94 ? -7.782 -20.551 -1.113 1.00 85.12 94 ILE A O 1
ATOM 722 N N . PRO A 1 95 ? -8.141 -19.317 -2.955 1.00 83.44 95 PRO A N 1
ATOM 723 C CA . PRO A 1 95 ? -7.462 -20.266 -3.826 1.00 83.44 95 PRO A CA 1
ATOM 724 C C . PRO A 1 95 ? -5.956 -20.281 -3.531 1.00 83.44 95 PRO A C 1
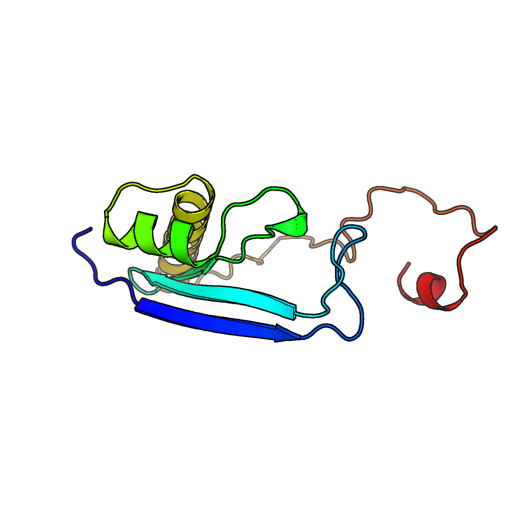ATOM 726 O O . PRO A 1 95 ? -5.371 -19.247 -3.213 1.00 83.44 95 PRO A O 1
ATOM 729 N N . ARG A 1 96 ? -5.304 -21.443 -3.701 1.00 80.06 96 ARG A N 1
ATOM 730 C CA . ARG A 1 96 ? -3.840 -21.578 -3.545 1.00 80.06 96 ARG A CA 1
ATOM 731 C C . ARG A 1 96 ? -3.071 -20.642 -4.485 1.00 80.06 96 ARG A C 1
ATOM 733 O O . ARG A 1 96 ? -1.969 -20.219 -4.159 1.00 80.06 96 ARG A O 1
ATOM 740 N N . SER A 1 97 ? -3.644 -20.340 -5.650 1.00 79.25 97 SER A N 1
ATOM 741 C CA . SER A 1 97 ? -3.028 -19.499 -6.669 1.00 79.25 97 SER A CA 1
ATOM 742 C C . SER A 1 97 ? -4.071 -18.684 -7.431 1.00 79.25 97 SER A C 1
ATOM 744 O O . SER A 1 97 ? -5.190 -19.141 -7.660 1.00 79.25 97 SER A O 1
ATOM 746 N N . HIS A 1 98 ? -3.671 -17.488 -7.864 1.00 69.25 98 HIS A N 1
ATOM 747 C CA . HIS A 1 98 ? -4.414 -16.657 -8.814 1.00 69.25 98 HIS A CA 1
ATOM 748 C C . HIS A 1 98 ? -4.099 -17.010 -10.280 1.00 69.25 98 HIS A C 1
ATOM 750 O O . HIS A 1 98 ? -4.510 -16.291 -11.190 1.00 69.25 98 HIS A O 1
ATOM 756 N N . LEU A 1 99 ? -3.354 -18.095 -10.530 1.00 72.81 99 LEU A N 1
ATOM 757 C CA . LEU A 1 99 ? -3.073 -18.590 -11.874 1.00 72.81 99 LEU A CA 1
ATOM 758 C C . LEU A 1 99 ? -4.382 -19.04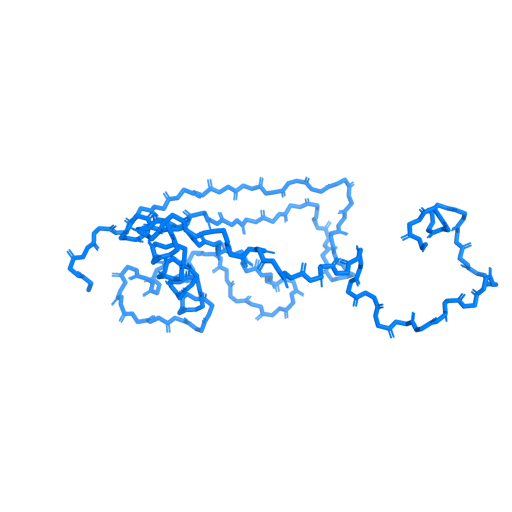1 -12.539 1.00 72.81 99 LEU A C 1
ATOM 760 O O . LEU A 1 99 ? -4.921 -20.096 -12.225 1.00 72.81 99 LEU A O 1
ATOM 764 N N . LEU A 1 100 ? -4.879 -18.246 -13.487 1.00 61.50 100 LEU A N 1
ATOM 765 C CA . LEU A 1 100 ? -6.129 -18.507 -14.215 1.00 61.50 100 LEU A CA 1
ATOM 766 C C . LEU A 1 100 ? -6.007 -19.606 -15.287 1.00 61.50 100 LEU A C 1
ATOM 768 O O . LEU A 1 100 ? -6.927 -19.787 -16.079 1.00 61.50 100 LEU A O 1
ATOM 772 N N . ILE A 1 101 ? -4.874 -20.313 -15.362 1.00 61.38 101 ILE A N 1
ATOM 773 C CA . ILE A 1 101 ? -4.657 -21.358 -16.364 1.00 61.38 101 ILE A CA 1
ATOM 774 C C . ILE A 1 101 ? -5.286 -22.657 -15.832 1.00 61.38 101 ILE A C 1
ATOM 776 O O . ILE A 1 101 ? -4.754 -23.229 -14.881 1.00 61.38 101 ILE A O 1
ATOM 780 N N . PRO A 1 102 ? -6.386 -23.154 -16.432 1.00 55.31 102 PRO A N 1
ATOM 781 C CA . PRO A 1 102 ? -7.133 -24.305 -15.912 1.00 55.31 102 PRO A CA 1
ATOM 782 C C . PRO A 1 102 ? -6.347 -25.622 -15.986 1.00 55.31 102 PRO A C 1
ATOM 784 O O . PRO A 1 102 ? -6.654 -26.576 -15.279 1.00 55.31 102 PRO A O 1
ATOM 787 N N . SER A 1 103 ? -5.321 -25.675 -16.835 1.00 55.44 103 SER A N 1
ATOM 788 C CA . SER A 1 103 ? -4.357 -26.766 -16.909 1.00 55.44 103 SER A CA 1
ATOM 789 C C . SER A 1 103 ? -3.090 -26.248 -17.575 1.00 55.44 103 SER A C 1
ATOM 791 O O . SER A 1 103 ? -3.144 -25.799 -18.722 1.00 55.44 103 SER A O 1
ATOM 793 N N . VAL A 1 104 ? -1.949 -26.311 -16.893 1.00 56.03 104 VAL A N 1
ATOM 794 C CA . VAL A 1 104 ? -0.666 -26.098 -17.563 1.00 56.03 104 VAL A CA 1
ATOM 795 C C . VAL A 1 104 ? -0.314 -27.413 -18.275 1.00 56.03 104 VAL A C 1
ATOM 797 O O . VAL A 1 104 ? -0.244 -28.447 -17.604 1.00 56.03 104 VAL A O 1
ATOM 800 N N . PRO A 1 105 ? -0.132 -27.441 -19.610 1.00 53.88 105 PRO A N 1
ATOM 801 C CA . PRO A 1 105 ? 0.334 -28.641 -20.292 1.00 53.88 105 PRO A CA 1
ATOM 802 C C . PRO A 1 105 ? 1.651 -29.084 -19.65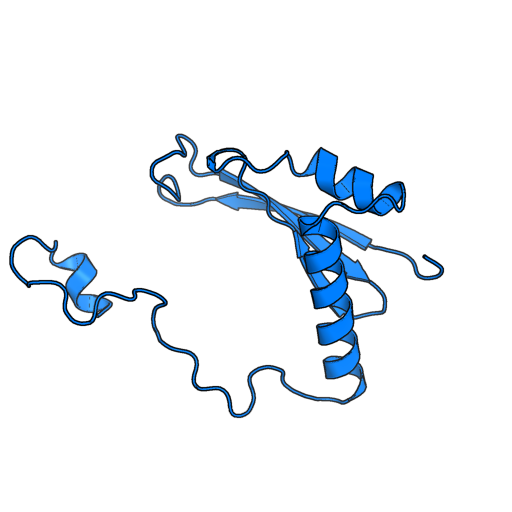3 1.00 53.88 105 PRO A C 1
ATOM 804 O O . PRO A 1 105 ? 2.599 -28.310 -19.578 1.00 53.88 105 PRO A O 1
ATOM 807 N N . VAL A 1 106 ? 1.720 -30.329 -19.179 1.00 55.28 106 VAL A N 1
ATOM 808 C CA . VAL A 1 106 ? 2.890 -30.866 -18.452 1.00 55.28 106 VAL A CA 1
ATOM 809 C C . VAL A 1 106 ? 4.164 -30.861 -19.321 1.00 55.28 106 VAL A C 1
ATOM 811 O O . VAL A 1 106 ? 5.277 -30.985 -18.809 1.00 55.28 106 VAL A O 1
ATOM 814 N N . GLN A 1 107 ? 4.025 -30.673 -20.636 1.00 50.94 107 GLN A N 1
ATOM 815 C CA . GLN A 1 107 ? 5.139 -30.449 -21.551 1.00 50.94 107 GLN A CA 1
ATOM 816 C C . GLN A 1 107 ? 5.685 -29.024 -21.417 1.00 50.94 107 GLN A C 1
ATOM 818 O O . GLN A 1 107 ? 5.080 -28.063 -21.878 1.00 50.94 107 GLN A O 1
ATOM 823 N N . GLY A 1 108 ? 6.869 -28.913 -20.811 1.00 54.09 108 GLY A N 1
ATOM 824 C CA . GLY A 1 108 ? 7.641 -27.667 -20.739 1.00 54.09 108 GLY A CA 1
ATOM 825 C C . GLY A 1 108 ? 7.660 -26.987 -19.370 1.00 54.09 108 GLY A C 1
ATOM 826 O O . GLY A 1 108 ? 8.348 -25.984 -19.209 1.00 54.09 108 GLY A O 1
ATOM 827 N N . ILE A 1 109 ? 6.965 -27.533 -18.368 1.00 55.59 109 ILE A N 1
ATOM 828 C CA . ILE A 1 109 ? 7.024 -27.026 -16.992 1.00 55.59 109 ILE A CA 1
ATOM 829 C C . ILE A 1 109 ? 8.225 -27.651 -16.278 1.00 55.59 109 ILE A C 1
ATOM 831 O O . ILE A 1 109 ? 8.338 -28.880 -16.213 1.00 55.59 109 ILE A O 1
ATOM 835 N N . SER A 1 110 ? 9.101 -26.820 -15.708 1.00 56.09 110 SER A N 1
ATOM 836 C CA . SER A 1 110 ? 10.181 -27.300 -14.840 1.00 56.09 110 SER A CA 1
ATOM 837 C C . SER A 1 110 ? 9.601 -28.061 -13.639 1.00 56.09 110 SER A C 1
ATOM 839 O O . SER A 1 110 ? 8.537 -27.714 -13.126 1.00 56.09 110 SER A O 1
ATOM 841 N N . GLU A 1 111 ? 10.273 -29.117 -13.172 1.00 57.62 111 GLU A N 1
ATOM 842 C CA . GLU A 1 111 ? 9.741 -29.973 -12.094 1.00 57.62 111 GLU A CA 1
ATOM 843 C C . GLU A 1 111 ? 9.381 -29.216 -10.807 1.00 57.62 111 GLU A C 1
ATOM 845 O O . GLU A 1 111 ? 8.509 -29.656 -10.061 1.00 57.62 111 GLU A O 1
ATOM 850 N N . ASN A 1 112 ? 9.992 -28.054 -10.570 1.00 55.25 112 ASN A N 1
ATOM 851 C CA . ASN A 1 112 ? 9.721 -27.227 -9.398 1.00 55.25 112 ASN A CA 1
ATOM 852 C C . ASN A 1 112 ? 8.304 -26.636 -9.397 1.00 55.25 112 ASN A C 1
ATOM 854 O O . ASN A 1 112 ? 7.664 -26.632 -8.353 1.00 55.25 112 ASN A O 1
ATOM 858 N N . LEU A 1 113 ? 7.767 -26.236 -10.555 1.00 54.47 113 LEU A N 1
ATOM 859 C CA . LEU A 1 113 ? 6.403 -25.698 -10.659 1.00 54.47 113 LEU A CA 1
ATOM 860 C C . LEU A 1 113 ? 5.315 -26.777 -10.520 1.00 54.47 113 LEU A C 1
ATOM 862 O O . LEU A 1 113 ? 4.164 -26.451 -10.252 1.00 54.47 113 LEU A O 1
ATOM 866 N N . LYS A 1 114 ? 5.660 -28.065 -10.660 1.00 52.72 114 LYS A N 1
ATOM 867 C CA . LYS A 1 114 ? 4.704 -29.172 -10.475 1.00 52.72 114 LYS A CA 1
ATOM 868 C C . LYS A 1 114 ? 4.334 -29.414 -9.010 1.00 52.72 114 LYS A C 1
ATOM 870 O O . LYS A 1 114 ? 3.324 -30.054 -8.759 1.00 52.72 114 LYS A O 1
ATOM 875 N N . LYS A 1 115 ? 5.146 -28.948 -8.053 1.00 54.84 115 LYS A N 1
ATOM 876 C CA . LYS A 1 115 ? 4.878 -29.098 -6.607 1.00 54.84 115 LYS A CA 1
ATOM 877 C C . LYS A 1 115 ? 3.838 -28.093 -6.092 1.00 54.84 115 LYS A C 1
ATOM 879 O O . LYS A 1 115 ? 3.232 -28.307 -5.038 1.00 54.84 115 LYS A O 1
ATOM 884 N N . ASP A 1 116 ? 3.649 -27.008 -6.840 1.00 49.41 116 ASP A N 1
ATOM 885 C CA . ASP A 1 116 ? 2.797 -25.880 -6.464 1.00 49.41 116 ASP A CA 1
ATOM 886 C C . ASP A 1 116 ? 1.440 -25.835 -7.175 1.00 49.41 116 ASP A C 1
ATOM 888 O O . ASP A 1 116 ? 0.573 -25.045 -6.791 1.00 49.41 116 ASP A O 1
ATOM 892 N N . LEU A 1 117 ? 1.240 -26.731 -8.144 1.00 51.00 117 LEU A N 1
ATOM 893 C CA . LEU A 1 117 ? -0.057 -27.086 -8.727 1.00 51.00 117 LEU A CA 1
ATOM 894 C C . LEU A 1 117 ? -0.737 -28.174 -7.882 1.00 51.00 117 LEU A C 1
ATOM 896 O O . LEU A 1 117 ? -1.983 -28.143 -7.809 1.00 51.00 117 LEU A O 1
#